Protein 1DOI (pdb70)

InterPro domains:
  IPR001041 2Fe-2S ferredoxin-type iron-sulfur binding domain [PF00111] (40-104)
  IPR001041 2Fe-2S ferredoxin-type iron-sulfur binding domain [PS51085] (29-120)
  IPR001041 2Fe-2S ferredoxin-type iron-sulfur binding domain [cd00207] (40-104)
  IPR006058 2Fe-2S ferredoxin, iron-sulphur binding site [PS00197] (64-72)
  IPR012675 Beta-grasp domain superfamily [G3DSA:3.10.20.30] (2-129)
  IPR036010 2Fe-2S ferredoxin-like superfamily [SSF54292] (5-127)
  IPR053441 2Fe2S Plant-type Ferredoxin [NF041393] (3-129)

B-factor: mean 8.34, std 10.05, range [2.0, 54.41]

Organism: Haloarcula marismortui (strain ATCC 43049 / DSM 3752 / JCM 8966 / VKM B-1809) (NCBI:txid272569)

Radius of gyration: 13.19 Å; Cα contacts (8 Å, |Δi|>4): 275; chains: 1; bounding box: 32×30×30 Å

Nearest PDB st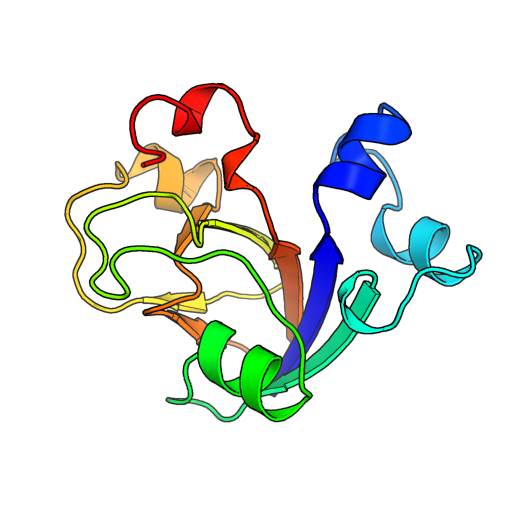ructures (foldseek):
  1doi-assembly1_A  TM=1.008E+00  e=8.101E-28  Haloarcula marismortui
  1e10-assembly1_A  TM=8.353E-01  e=1.127E-17  Halobacterium salinarum
  6vjv-assembly2_B  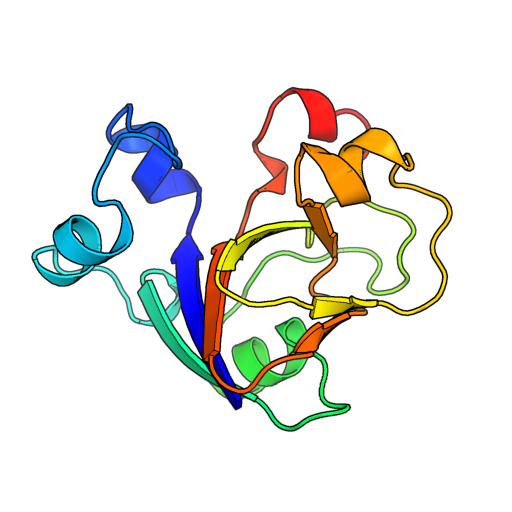TM=9.187E-01  e=8.391E-09  Prochlorococcus phage P-SSM2
  3ab5-assembly2_B  TM=9.140E-01  e=1.396E-08  Cyanidioschyzon merolae
  3wcq-assembly1_A  TM=9.192E-01  e=2.180E-08  Cyanidioschyzon merolae

Secondary structure (DSSP, 8-state):
-EEEEEEHHHHHHHT--TTTS-HHHHHHHS---TTTEEEEE--TTS-HHHHHHHTT-----SSSSSSSSTTEEEEEES-EEE---SSS-HHHHHTS-EEEGGGEEE-SSEEEEEE-GGGSGGGGGG--

Sequence (128 aa):
PTVEYLNYEVVDDNGWDMYDDDVFGEASDMDLDDEDYGSLEVNEGEYILEAAEAQGYDWPFSCRAGACANCAAIVLEGDIDMDMQQILSDEEVEDKNVRLTCIGSPDADEVKIVYNAKHLDYLQNRVI

CATH classification: 3.10.20.30

Solvent-accessible surface area: 6374 Å² total; per-residue (Å²): 36,35,0,24,1,0,12,27,89,6,2,86,119,65,70,41,64,21,134,124,53,94,4,24,29,76,2,68,133,84,144,48,100,101,53,25,42,17,70,6,126,2,103,123,68,54,72,0,0,79,5,0,50,84,113,60,30,106,3,28,81,53,45,87,69,6,70,3,0,10,4,0,0,3,10,41,94,44,53,6,79,39,71,170,34,153,39,11,50,98,104,17,33,128,100,84,36,0,22,0,2,8,12,0,14,3,76,32,107,90,1,48,0,0,4,15,0,48,88,23,125,71,0,84,119,45,40,135

Structure (mmCIF, N/CA/C/O backbone):
data_1DOI
#
_entry.id   1DOI
#
_cell.length_a   59.180
_cell.length_b   59.180
_cell.length_c   124.230
_cell.angle_alpha   90.00
_cell.angle_beta   90.00
_cell.angle_gamma   120.00
#
_symmetry.space_group_name_H-M   'P 63 2 2'
#
loop_
_entity.id
_entity.type
_entity.pdbx_description
1 polymer '2FE-2S FERREDOXIN'
2 non-polymer 'POTASSIUM ION'
3 non-polymer 'FE2/S2 (INORGANIC) CLUSTER'
4 water water
#
loop_
_atom_site.group_PDB
_atom_site.id
_atom_site.type_symbol
_atom_site.label_atom_id
_atom_site.label_alt_id
_atom_site.label_comp_id
_atom_site.label_asym_id
_atom_site.label_entity_id
_atom_site.label_seq_id
_atom_site.pdbx_PDB_ins_code
_atom_site.Cartn_x
_atom_site.Cartn_y
_atom_site.Cartn_z
_atom_site.occupancy
_atom_site.B_iso_or_equiv
_atom_site.auth_seq_id
_atom_site.auth_comp_id
_atom_site.auth_asym_id
_atom_site.auth_atom_id
_atom_site.pdbx_PDB_model_num
ATOM 1 N N . PRO A 1 1 ? -17.392 15.542 27.246 1.00 3.92 1 PRO A N 1
ATOM 2 C CA . PRO A 1 1 ? -17.118 16.754 26.533 1.00 3.44 1 PRO A CA 1
ATOM 3 C C . PRO A 1 1 ? -17.518 16.553 25.088 1.00 3.50 1 PRO A C 1
ATOM 4 O O . PRO A 1 1 ? -17.817 15.413 24.709 1.00 4.94 1 PRO A O 1
ATOM 8 N N . THR A 1 2 ? -17.533 17.651 24.319 1.00 3.08 2 THR A N 1
ATOM 9 C CA . THR A 1 2 ? -17.806 17.648 22.905 1.00 2.08 2 THR A CA 1
ATOM 10 C C . THR A 1 2 ? -16.499 18.166 22.293 1.00 2.52 2 THR A C 1
ATOM 11 O O . THR A 1 2 ? -16.033 19.248 22.674 1.00 2.28 2 THR A O 1
ATOM 15 N N . VAL A 1 3 ? -15.907 17.439 21.355 1.00 2.50 3 VAL A N 1
ATOM 16 C CA . VAL A 1 3 ? -14.776 17.900 20.596 1.00 2.87 3 VAL A CA 1
ATOM 17 C C . VAL A 1 3 ? -15.279 18.050 19.150 1.00 2.00 3 VAL A C 1
ATOM 18 O O . VAL A 1 3 ? -15.745 17.093 18.534 1.00 2.00 3 VAL A O 1
ATOM 22 N N . GLU A 1 4 ? -15.300 19.267 18.638 1.00 2.28 4 GLU A N 1
ATOM 23 C CA . GLU A 1 4 ? -15.626 19.509 17.250 1.00 2.00 4 GLU A CA 1
ATOM 24 C C . GLU A 1 4 ? -14.256 19.359 16.556 1.00 2.00 4 GLU A C 1
ATOM 25 O O . GLU A 1 4 ? -13.230 19.788 17.097 1.00 2.00 4 GLU A O 1
ATOM 31 N N . TYR A 1 5 ? -14.170 18.764 15.366 1.00 2.00 5 TYR A N 1
ATOM 32 C CA . TYR A 1 5 ? -12.905 18.473 14.754 1.00 2.00 5 TYR A CA 1
ATOM 33 C C . TYR A 1 5 ? -13.016 18.730 13.259 1.00 2.00 5 TYR A C 1
ATOM 34 O O . TYR A 1 5 ? -14.106 18.673 12.686 1.00 2.00 5 TYR A O 1
ATOM 43 N N . LEU A 1 6 ? -11.900 19.046 12.650 1.00 2.00 6 LEU A N 1
ATOM 44 C CA . LEU A 1 6 ? -11.816 19.355 11.256 1.00 2.37 6 LEU A CA 1
ATOM 45 C C . LEU A 1 6 ? -10.505 18.739 10.825 1.00 2.03 6 LEU A C 1
ATOM 46 O O . LEU A 1 6 ? -9.482 18.883 11.486 1.00 2.00 6 LEU A O 1
ATOM 51 N N . ASN A 1 7 ? -10.522 17.953 9.752 1.00 2.11 7 ASN A N 1
ATOM 52 C CA . ASN A 1 7 ? -9.284 17.364 9.250 1.00 2.00 7 ASN A CA 1
ATOM 53 C C . ASN A 1 7 ? -8.475 18.492 8.630 1.00 2.08 7 ASN A C 1
ATOM 54 O O . ASN A 1 7 ? -8.966 19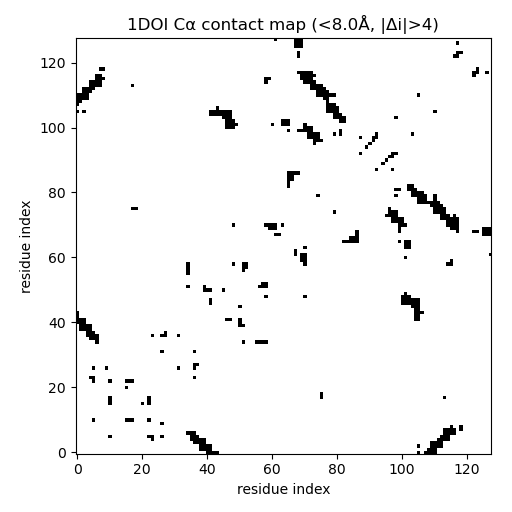.196 7.744 1.00 2.00 7 ASN A O 1
ATOM 59 N N . TYR A 1 8 ? -7.198 18.585 9.042 1.00 2.00 8 TYR A N 1
ATOM 60 C CA . TYR A 1 8 ? -6.260 19.568 8.545 1.00 2.51 8 TYR A CA 1
ATOM 61 C C . TYR A 1 8 ? -6.168 19.579 7.009 1.00 3.26 8 TYR A C 1
ATOM 62 O O . TYR A 1 8 ? -5.960 20.666 6.456 1.00 2.12 8 TYR A O 1
ATOM 71 N N . GLU A 1 9 ? -6.275 18.455 6.297 1.00 3.99 9 GLU A N 1
ATOM 72 C CA . GLU A 1 9 ? -6.223 18.484 4.820 1.00 5.23 9 GLU A CA 1
ATOM 73 C C . GLU A 1 9 ? -7.290 19.395 4.180 1.00 3.45 9 GLU A C 1
ATOM 74 O O . GLU A 1 9 ? -6.985 19.934 3.121 1.00 3.39 9 GLU A O 1
ATOM 80 N N . VAL A 1 10 ? -8.483 19.645 4.779 1.00 2.00 10 VAL A N 1
ATOM 81 C CA . VAL A 1 10 ? -9.520 20.538 4.310 1.00 2.00 10 VAL A CA 1
ATOM 82 C C . VAL A 1 10 ? -9.055 21.990 4.462 1.00 2.18 10 VAL A C 1
ATOM 83 O O . VAL A 1 10 ? -9.231 22.811 3.564 1.00 2.00 10 VAL A O 1
ATOM 87 N N . VAL A 1 11 ? -8.456 22.342 5.606 1.00 2.26 11 VAL A N 1
ATOM 88 C CA . VAL A 1 11 ? -7.839 23.639 5.875 1.00 2.34 11 VAL A CA 1
ATOM 89 C C . VAL A 1 11 ? -6.754 23.879 4.818 1.00 2.40 11 VAL A C 1
ATOM 90 O O . VAL A 1 11 ? -6.763 24.951 4.179 1.00 2.55 11 VAL A O 1
ATOM 94 N N . ASP A 1 12 ? -5.892 22.876 4.570 1.00 2.19 12 ASP A N 1
ATOM 95 C CA . ASP A 1 12 ? -4.781 23.019 3.655 1.00 2.54 12 ASP A CA 1
ATOM 96 C C . ASP A 1 12 ? -5.288 23.104 2.201 1.00 2.77 12 ASP A C 1
ATOM 97 O O . ASP A 1 12 ? -4.745 23.931 1.453 1.00 2.00 12 ASP A O 1
ATOM 102 N N . ASP A 1 13 ? -6.295 22.349 1.751 1.00 2.28 13 ASP A N 1
ATOM 103 C CA . ASP A 1 13 ? -6.762 22.443 0.398 1.00 4.39 13 ASP A CA 1
ATOM 104 C C . ASP A 1 13 ? -7.426 23.766 0.117 1.00 4.43 13 ASP A C 1
ATOM 105 O O . ASP A 1 13 ? -7.417 24.301 -0.992 1.00 3.60 13 ASP A O 1
ATOM 110 N N . ASN A 1 14 ? -7.993 24.351 1.144 1.00 3.76 14 ASN A N 1
ATOM 111 C CA . ASN A 1 14 ? -8.677 25.585 0.919 1.00 4.42 14 ASN A CA 1
ATOM 112 C C . ASN A 1 14 ? -7.783 26.791 1.136 1.00 4.46 14 ASN A C 1
ATOM 113 O O . ASN A 1 14 ? -8.276 27.907 0.931 1.00 5.39 14 ASN A O 1
ATOM 118 N N . GLY A 1 15 ? -6.522 26.659 1.564 1.00 4.85 15 GLY A N 1
ATOM 119 C CA . GLY A 1 15 ? -5.642 27.827 1.834 1.00 6.74 15 GLY A CA 1
ATOM 120 C C . GLY A 1 15 ? -6.029 28.671 3.048 1.00 6.77 15 GLY A C 1
ATOM 121 O O . GLY A 1 15 ? -5.610 29.816 3.191 1.00 8.13 15 GLY A O 1
ATOM 122 N N . TRP A 1 16 ? -6.880 28.094 3.898 1.00 8.10 16 TRP A N 1
ATOM 123 C CA . TRP A 1 16 ? -7.364 28.690 5.147 1.00 6.99 16 TRP A CA 1
ATOM 124 C C . TRP A 1 16 ? -6.217 28.734 6.158 1.00 6.48 16 TRP A C 1
ATOM 125 O O . TRP A 1 16 ? -5.180 28.043 6.134 1.00 7.61 16 TRP A O 1
ATOM 136 N N . ASP A 1 17 ? -6.436 29.570 7.128 1.00 6.74 17 ASP A N 1
ATOM 137 C CA . ASP A 1 17 ? -5.519 29.784 8.226 1.00 6.62 17 ASP A CA 1
ATOM 138 C C . ASP A 1 17 ? -6.465 29.458 9.359 1.00 5.47 17 ASP A C 1
ATOM 139 O O . ASP A 1 17 ? -7.573 29.994 9.479 1.00 5.32 17 ASP A O 1
ATOM 144 N N . MET A 1 18 ? -6.009 28.628 10.275 1.00 4.64 18 MET A N 1
ATOM 145 C CA . MET A 1 18 ? -6.895 28.143 11.294 1.00 4.91 18 MET A CA 1
ATOM 146 C C . MET A 1 18 ? -7.315 29.176 12.310 1.00 3.84 18 MET A C 1
ATOM 147 O O . MET A 1 18 ? -8.134 28.817 13.122 1.00 3.99 18 MET A O 1
ATOM 152 N N . TYR A 1 19 ? -6.814 30.416 12.276 1.00 4.57 19 TYR A N 1
ATOM 153 C CA . TYR A 1 19 ? -7.029 31.507 13.244 1.00 4.08 19 TYR A CA 1
ATOM 154 C C . TYR A 1 19 ? -7.670 32.674 12.537 1.00 4.68 19 TYR A C 1
ATOM 155 O O . TYR A 1 19 ? -8.320 33.448 13.193 1.00 4.01 19 TYR A O 1
ATOM 164 N N . ASP A 1 20 ? -7.632 32.815 11.198 1.00 6.86 20 ASP A N 1
ATOM 165 C CA . ASP A 1 20 ? -8.334 33.888 10.486 1.00 8.30 20 ASP A CA 1
ATOM 166 C C . ASP A 1 20 ? -9.575 33.419 9.747 1.00 7.81 20 ASP A C 1
ATOM 167 O O . ASP A 1 20 ? -10.516 34.175 9.538 1.00 7.15 20 ASP A O 1
ATOM 172 N N . ASP A 1 21 ? -9.670 32.161 9.354 1.00 7.29 21 ASP A N 1
ATOM 173 C CA . ASP A 1 21 ? -10.811 31.716 8.603 1.00 7.18 21 ASP A CA 1
ATOM 174 C C . ASP A 1 21 ? -11.789 31.044 9.517 1.00 6.70 21 ASP A C 1
ATOM 175 O O . ASP A 1 21 ? -11.398 30.554 10.581 1.00 6.71 21 ASP A O 1
ATOM 180 N N 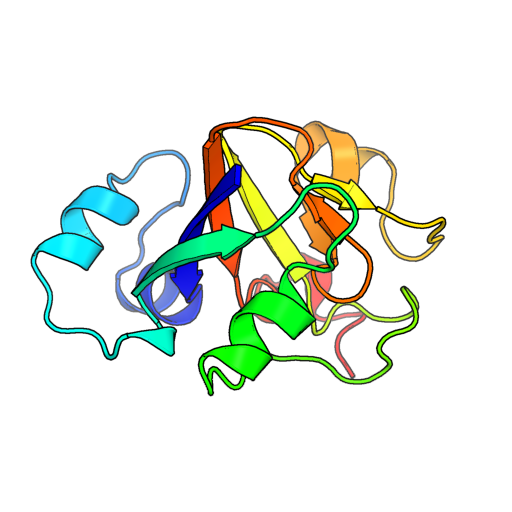. ASP A 1 22 ? -13.055 30.993 9.097 1.00 5.38 22 ASP A N 1
ATOM 181 C CA . ASP A 1 22 ? -14.122 30.349 9.831 1.00 5.80 22 ASP A CA 1
ATOM 182 C C . ASP A 1 22 ? -14.148 28.896 9.340 1.00 5.32 22 ASP A C 1
ATOM 183 O O . ASP A 1 22 ? -15.025 28.384 8.633 1.00 6.33 22 ASP A O 1
ATOM 188 N N . VAL A 1 23 ? -13.132 28.202 9.779 1.00 4.61 23 VAL A N 1
ATOM 189 C CA . VAL A 1 23 ? -12.778 26.841 9.385 1.00 4.43 23 VAL A CA 1
ATOM 190 C C . VAL A 1 23 ? -13.901 25.856 9.757 1.00 3.61 23 VAL A C 1
ATOM 191 O O . VAL A 1 23 ? -14.270 25.024 8.931 1.00 2.00 23 VAL A O 1
ATOM 195 N N . PHE A 1 24 ? -14.482 25.962 10.955 1.00 2.66 24 PHE A N 1
ATOM 196 C CA . PHE A 1 24 ? -15.518 25.053 11.340 1.00 4.14 24 PHE A CA 1
ATOM 197 C C . PHE A 1 24 ? -16.852 25.373 10.697 1.00 4.40 24 PHE A C 1
ATOM 198 O O . PHE A 1 24 ? -17.542 24.434 10.256 1.00 3.90 24 PHE A O 1
ATOM 206 N N . GLY A 1 25 ? -17.148 26.667 10.552 1.00 4.26 25 GLY A N 1
ATOM 207 C CA . GLY A 1 25 ? -18.378 27.132 9.906 1.00 4.69 25 GLY A CA 1
ATOM 208 C C . GLY A 1 25 ? -18.392 26.742 8.444 1.00 5.42 25 GLY A C 1
ATOM 209 O O . GLY A 1 25 ? -19.359 26.162 7.926 1.00 4.39 25 GLY A O 1
ATOM 210 N N . GLU A 1 26 ? -17.275 27.003 7.758 1.00 6.33 26 GLU A N 1
ATOM 211 C CA . GLU A 1 26 ? -17.168 26.692 6.351 1.00 5.72 26 GLU A CA 1
ATOM 212 C C . GLU A 1 26 ? -17.106 25.204 6.147 1.00 4.55 26 GLU A C 1
ATOM 213 O O . GLU A 1 26 ? -17.741 24.730 5.205 1.00 4.47 26 GLU A O 1
ATOM 219 N N . ALA A 1 27 ? -16.457 24.371 6.950 1.00 2.77 27 ALA A N 1
ATOM 220 C CA . ALA A 1 27 ? -16.526 22.953 6.730 1.00 2.38 27 ALA A CA 1
ATOM 221 C C . ALA A 1 27 ? -17.934 22.389 7.007 1.00 3.24 27 ALA A C 1
ATOM 222 O O . ALA A 1 27 ? -18.350 21.405 6.398 1.00 2.53 27 ALA A O 1
ATOM 224 N N . SER A 1 28 ? -18.722 22.939 7.910 1.00 4.70 28 SER A N 1
ATOM 225 C CA . SER A 1 28 ? -20.103 22.535 8.142 1.00 7.47 28 SER A CA 1
ATOM 226 C C . SER A 1 28 ? -20.975 22.780 6.889 1.00 6.64 28 SER A C 1
ATOM 227 O O . SER A 1 28 ? -21.861 21.943 6.690 1.00 6.38 28 SER A O 1
ATOM 230 N N . ASP A 1 29 ? -20.774 23.813 6.043 1.00 6.82 29 ASP A N 1
ATOM 231 C CA . ASP A 1 29 ? -21.471 23.994 4.731 1.00 7.83 29 ASP A CA 1
ATOM 232 C C . ASP A 1 29 ? -21.045 23.093 3.528 1.00 6.40 29 ASP A C 1
ATOM 233 O O . ASP A 1 29 ? -21.711 23.010 2.477 1.00 6.04 29 ASP A O 1
ATOM 238 N N . MET A 1 30 ? -19.892 22.418 3.663 1.00 5.05 30 MET A N 1
ATOM 239 C CA . MET A 1 30 ? -19.377 21.428 2.706 1.00 3.44 30 MET A CA 1
ATOM 240 C C . MET A 1 30 ? -20.160 20.133 2.941 1.00 3.48 30 MET A C 1
ATOM 241 O O . MET A 1 30 ? -21.151 20.091 3.708 1.00 4.63 30 MET A O 1
ATOM 246 N N . ASP A 1 31 ? -19.698 19.016 2.375 1.00 3.98 31 ASP A N 1
ATOM 247 C CA . ASP A 1 31 ? -20.292 17.704 2.578 1.00 3.77 31 ASP A CA 1
ATOM 248 C C . ASP A 1 31 ? -19.200 16.673 2.827 1.00 3.78 31 ASP A C 1
ATOM 249 O O . ASP A 1 31 ? -19.080 15.643 2.147 1.00 3.02 31 ASP A O 1
ATOM 254 N N . LEU A 1 32 ? -18.353 17.001 3.815 1.00 4.01 32 LEU A N 1
ATOM 255 C CA . LEU A 1 32 ? -17.288 16.137 4.209 1.00 3.53 32 LEU A CA 1
ATOM 256 C C . LEU A 1 32 ? -17.864 14.875 4.861 1.00 3.77 32 LEU A C 1
ATOM 257 O O . LEU A 1 32 ? -18.958 14.794 5.466 1.00 4.53 32 LEU A O 1
ATOM 262 N N . ASP A 1 33 ? -17.072 13.827 4.799 1.00 4.86 33 ASP A N 1
ATOM 263 C CA . ASP A 1 33 ? -17.385 12.593 5.484 1.00 5.05 33 ASP A CA 1
ATOM 264 C C . ASP A 1 33 ? -17.348 12.890 6.955 1.00 4.58 33 ASP A C 1
ATOM 265 O O . ASP A 1 33 ? -16.600 13.767 7.396 1.00 3.32 33 ASP A O 1
ATOM 270 N N . ASP A 1 34 ? -18.132 12.170 7.736 1.00 4.24 34 ASP A N 1
ATOM 271 C CA . ASP A 1 34 ? -18.106 12.403 9.167 1.00 6.73 34 ASP A CA 1
ATOM 272 C C . ASP A 1 34 ? -16.722 12.317 9.798 1.00 6.03 34 ASP A C 1
ATOM 273 O O . ASP A 1 34 ? -16.475 13.083 10.718 1.00 6.07 34 ASP A O 1
ATOM 278 N N . GLU A 1 35 ? -15.751 11.501 9.335 1.00 7.42 35 GLU A N 1
ATOM 279 C CA . GLU A 1 35 ? -14.465 11.523 10.009 1.00 6.50 35 GLU A CA 1
ATOM 280 C C . GLU A 1 35 ? -13.659 12.770 9.786 1.00 5.78 35 GLU A C 1
ATOM 281 O O . GLU A 1 35 ? -12.762 13.052 10.598 1.00 5.71 35 GLU A O 1
ATOM 287 N N . ASP A 1 36 ? -14.021 13.515 8.739 1.00 4.17 36 ASP A N 1
ATOM 288 C CA . ASP A 1 36 ? -13.330 14.741 8.444 1.00 2.86 36 ASP A CA 1
ATOM 289 C C . ASP A 1 36 ? -13.856 15.992 9.074 1.00 2.00 36 ASP A C 1
ATOM 290 O O . ASP A 1 36 ? -13.095 16.924 9.231 1.00 2.00 36 ASP A O 1
ATOM 295 N N . TYR A 1 37 ? -15.150 16.061 9.375 1.00 2.28 37 TYR A N 1
ATOM 296 C CA . TYR A 1 37 ? -15.675 17.174 10.134 1.00 2.60 37 TYR A CA 1
ATOM 297 C C . TYR A 1 37 ? -16.858 16.700 10.953 1.00 2.00 37 TYR A C 1
ATOM 298 O O . TYR A 1 37 ? -17.653 15.895 10.468 1.00 3.13 37 TYR A O 1
ATOM 307 N N . GLY A 1 38 ? -16.972 17.140 12.178 1.00 2.00 38 GLY A N 1
ATOM 308 C CA . GLY A 1 38 ? -18.103 16.813 13.010 1.00 2.87 38 GLY A CA 1
ATOM 309 C C . GLY A 1 38 ? -17.814 17.192 14.452 1.00 2.01 38 GLY A C 1
ATOM 310 O O . GLY A 1 38 ? -16.934 18.012 14.704 1.00 2.43 38 GLY A O 1
ATOM 311 N N . SER A 1 39 ? -18.553 16.623 15.389 1.00 2.18 39 SER A N 1
ATOM 312 C CA . SER A 1 39 ? -18.374 16.838 16.795 1.00 2.81 39 SER A CA 1
ATOM 313 C C . SER A 1 39 ? -18.456 15.439 17.328 1.00 3.52 39 SER A C 1
ATOM 314 O O . SER A 1 39 ? -19.192 14.594 16.808 1.00 2.50 39 SER A O 1
ATOM 317 N N . LEU A 1 40 ? -17.602 15.176 18.323 1.00 5.20 40 LEU A N 1
ATOM 318 C CA . LEU A 1 40 ? -17.351 13.874 18.899 1.00 4.80 40 LEU A CA 1
ATOM 319 C C . LEU A 1 40 ? -17.646 13.990 20.393 1.00 4.96 40 LEU A C 1
ATOM 320 O O . LEU A 1 40 ? -17.175 14.933 20.997 1.00 3.76 40 LEU A O 1
ATOM 325 N N . GLU A 1 41 ? -18.381 13.096 21.045 1.00 6.45 41 GLU A N 1
ATOM 326 C CA . GLU A 1 41 ? -18.489 13.091 22.510 1.00 6.17 41 GLU A CA 1
ATOM 327 C C . GLU A 1 41 ? -17.373 12.258 23.077 1.00 5.31 41 GLU A C 1
ATOM 328 O O . GLU A 1 41 ? -17.140 11.139 22.626 1.00 2.68 41 GLU A O 1
ATOM 334 N N . VAL A 1 42 ? -16.656 12.863 24.030 1.00 4.74 42 VAL A N 1
ATOM 335 C CA . VAL A 1 42 ? -15.468 12.240 24.545 1.00 3.49 42 VAL A CA 1
ATOM 336 C C . VAL A 1 42 ? -15.542 12.444 26.052 1.00 3.70 42 VAL A C 1
ATOM 337 O O . VAL A 1 42 ? -15.709 13.571 26.514 1.00 3.28 42 VAL A O 1
ATOM 341 N N . ASN A 1 43 ? -15.478 11.363 26.802 1.00 2.98 43 ASN A N 1
ATOM 342 C CA . ASN A 1 43 ? -15.463 11.457 28.256 1.00 5.91 43 ASN A CA 1
ATOM 343 C C . ASN A 1 43 ? -14.199 12.116 28.816 1.00 6.05 43 ASN A C 1
ATOM 344 O O . ASN A 1 43 ? -13.146 12.163 28.164 1.00 4.99 43 ASN A O 1
ATOM 349 N N . GLU A 1 44 ? -14.252 12.736 29.991 1.00 6.08 44 GLU A N 1
ATOM 350 C CA . GLU A 1 44 ? -13.025 13.192 30.609 1.00 7.84 44 GLU A CA 1
ATOM 351 C C . GLU A 1 44 ? -12.199 11.948 30.895 1.00 6.47 44 GLU A C 1
ATOM 352 O O . GLU A 1 44 ? -12.746 10.891 31.241 1.00 5.35 44 GLU A O 1
ATOM 358 N N . GLY A 1 45 ? -10.908 11.955 30.634 1.00 5.03 45 GLY A N 1
ATOM 359 C CA . GLY A 1 45 ? -10.159 10.742 30.889 1.00 4.59 45 GLY A CA 1
ATOM 360 C C . GLY A 1 45 ? -10.129 9.796 29.722 1.00 4.62 45 GLY A C 1
ATOM 361 O O . GLY A 1 45 ? -9.294 8.907 29.792 1.00 4.92 45 GLY A O 1
ATOM 362 N N . GLU A 1 46 ? -10.986 9.940 28.687 1.00 3.18 46 GLU A N 1
ATOM 363 C CA . GLU A 1 46 ? -10.998 9.141 27.471 1.00 3.37 46 GLU A CA 1
ATOM 364 C C . GLU A 1 46 ? -10.136 9.775 26.375 1.00 2.91 46 GLU A C 1
ATOM 365 O O . GLU A 1 46 ? -10.225 10.956 26.077 1.00 2.95 46 GLU A O 1
ATOM 371 N N . TYR A 1 47 ? -9.240 9.029 25.790 1.00 3.53 47 TYR A N 1
ATOM 372 C CA . TYR A 1 47 ? -8.401 9.525 24.714 1.00 3.30 47 TYR A CA 1
ATOM 373 C C . TYR A 1 47 ? -9.230 9.903 23.517 1.00 2.80 47 TYR A C 1
ATOM 374 O O . TYR A 1 47 ? -10.084 9.103 23.107 1.00 2.47 47 TYR A O 1
ATOM 383 N N . ILE A 1 48 ? -8.935 11.068 22.938 1.00 2.00 48 ILE A N 1
ATOM 384 C CA . ILE A 1 48 ? -9.655 11.579 21.797 1.00 2.16 48 ILE A CA 1
ATOM 385 C C . ILE A 1 48 ? -9.471 10.636 20.630 1.00 2.35 48 ILE A C 1
ATOM 386 O O . ILE A 1 48 ? -10.467 10.359 19.960 1.00 3.33 48 ILE A O 1
ATOM 391 N N . LEU A 1 49 ? -8.282 10.133 20.332 1.00 2.00 49 LEU A N 1
ATOM 392 C CA . LEU A 1 49 ? -8.113 9.229 19.204 1.00 2.00 49 LEU A CA 1
ATOM 393 C C . LEU A 1 49 ? -9.012 8.012 19.342 1.00 2.00 49 LEU A C 1
ATOM 394 O O . LEU A 1 49 ? -9.695 7.657 18.407 1.00 2.00 49 LEU A O 1
ATOM 399 N N . GLU A 1 50 ? -9.066 7.398 20.526 1.00 2.87 50 GLU A N 1
ATOM 400 C CA . GLU A 1 50 ? -9.893 6.217 20.767 1.00 2.50 50 GLU A CA 1
ATOM 401 C C . GLU A 1 50 ? -11.359 6.598 20.713 1.00 2.54 50 GLU A C 1
ATOM 402 O O . GLU A 1 50 ? -12.150 5.788 20.226 1.00 4.29 50 GLU A O 1
ATOM 408 N N . ALA A 1 51 ? -11.816 7.784 21.127 1.00 2.00 51 ALA A N 1
ATOM 409 C CA . ALA A 1 51 ? -13.221 8.113 20.925 1.00 2.56 51 ALA A CA 1
ATOM 410 C C . ALA A 1 51 ? -13.487 8.221 19.396 1.00 2.05 51 ALA A C 1
ATOM 411 O O . ALA A 1 51 ? -14.555 7.804 18.903 1.00 2.00 51 ALA A O 1
ATOM 413 N N . ALA A 1 52 ? -12.542 8.780 18.633 1.00 2.00 52 ALA A N 1
ATOM 414 C CA . ALA A 1 52 ? -12.728 8.842 17.177 1.00 2.00 52 ALA A CA 1
ATOM 415 C C . ALA A 1 52 ? -12.767 7.449 16.548 1.00 2.08 52 ALA A C 1
ATOM 416 O O . ALA A 1 52 ? -13.612 7.131 15.713 1.00 2.00 52 ALA A O 1
ATOM 418 N N . GLU A 1 53 ? -11.954 6.513 17.013 1.00 2.30 53 GLU A N 1
ATOM 419 C CA . GLU A 1 53 ? -11.887 5.201 16.440 1.00 2.58 53 GLU A CA 1
ATOM 420 C C . GLU A 1 53 ? -13.103 4.399 16.746 1.00 2.17 53 GLU A C 1
ATOM 421 O O . GLU A 1 53 ? -13.621 3.682 15.887 1.00 2.73 53 GLU A O 1
ATOM 427 N N . ALA A 1 54 ? -13.631 4.553 17.940 1.00 3.33 54 ALA A N 1
ATOM 428 C CA . ALA A 1 54 ? -14.890 3.900 18.300 1.00 4.04 54 ALA A CA 1
ATOM 429 C C . ALA A 1 54 ? -16.071 4.440 17.479 1.00 3.76 54 ALA A C 1
ATOM 430 O O . ALA A 1 54 ? -17.139 3.837 17.484 1.00 2.85 54 ALA A O 1
ATOM 432 N N . GLN A 1 55 ? -15.981 5.571 16.763 1.00 3.79 55 GLN A N 1
ATOM 433 C CA . GLN A 1 55 ? -16.999 5.989 15.788 1.00 3.71 55 GLN A CA 1
ATOM 434 C C . GLN A 1 55 ? -16.632 5.472 14.422 1.00 3.69 55 GLN A C 1
ATOM 435 O O . GLN A 1 55 ? -17.249 5.819 13.431 1.00 2.10 55 GLN A O 1
ATOM 441 N N . GLY A 1 56 ? -15.541 4.722 14.335 1.00 3.82 56 GLY A N 1
ATOM 442 C CA . GLY A 1 56 ? -15.066 4.169 13.076 1.00 4.71 56 GLY A CA 1
ATOM 443 C C . GLY A 1 56 ? -14.182 5.165 12.349 1.00 4.16 56 GLY A C 1
ATOM 444 O O . GLY A 1 56 ? -13.972 4.987 11.147 1.00 4.43 56 GLY A O 1
ATOM 445 N N . TYR A 1 57 ? -13.675 6.225 13.001 1.00 4.24 57 TYR A N 1
ATOM 446 C CA . TYR A 1 57 ? -12.855 7.238 12.341 1.00 3.84 57 TYR A CA 1
ATOM 447 C C . TYR A 1 57 ? -11.425 6.848 12.433 1.00 3.84 57 TYR A C 1
ATOM 448 O O . TYR A 1 57 ? -10.850 6.632 13.496 1.00 4.21 57 TYR A O 1
ATOM 457 N N . ASP A 1 58 ? -10.823 6.768 11.279 1.00 3.83 58 ASP A N 1
ATOM 458 C CA . ASP A 1 58 ? -9.475 6.299 11.269 1.00 4.18 58 ASP A CA 1
ATOM 459 C C . ASP A 1 58 ? -8.513 7.469 11.257 1.00 3.87 58 ASP A C 1
ATOM 460 O O . ASP A 1 58 ? -7.839 7.750 10.257 1.00 4.84 5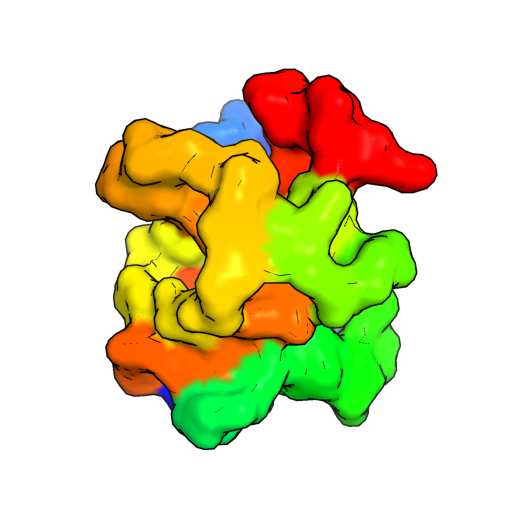8 ASP A O 1
ATOM 465 N N . TRP A 1 59 ? -8.480 8.168 12.349 1.00 2.94 59 TRP A N 1
ATOM 466 C CA . TRP A 1 59 ? -7.640 9.330 12.453 1.00 2.13 59 TRP A CA 1
ATOM 467 C C . TRP A 1 59 ? -6.196 8.819 12.549 1.00 2.00 59 TRP A C 1
ATOM 468 O O . TRP A 1 59 ? -5.970 7.694 13.001 1.00 2.00 59 TRP A O 1
ATOM 479 N N . PRO A 1 60 ? -5.205 9.595 12.141 1.00 2.00 60 PRO A N 1
ATOM 480 C CA . PRO A 1 60 ? -3.785 9.200 12.102 1.00 2.16 60 PRO A CA 1
ATOM 481 C C . PRO A 1 60 ? -3.109 8.887 13.423 1.00 2.00 60 PRO A C 1
ATOM 482 O O . PRO A 1 60 ? -3.374 9.517 14.456 1.00 2.00 60 PRO A O 1
ATOM 486 N N . PHE A 1 61 ? -2.237 7.899 13.404 1.00 2.63 61 PHE A N 1
ATOM 487 C CA . PHE A 1 61 ? -1.507 7.568 14.602 1.00 2.34 61 PHE A CA 1
ATOM 488 C C . PHE A 1 61 ? -0.462 6.616 14.100 1.00 3.45 61 PHE A C 1
ATOM 489 O O . PHE A 1 61 ? -0.597 5.985 13.032 1.00 3.26 61 PHE A O 1
ATOM 497 N N . SER A 1 62 ? 0.598 6.525 14.884 1.00 3.41 62 SER A N 1
ATOM 498 C CA . SER A 1 62 ? 1.531 5.458 14.601 1.00 4.23 62 SER A CA 1
ATOM 499 C C . SER A 1 62 ? 1.911 4.756 15.895 1.00 4.24 62 SER A C 1
ATOM 500 O O . SER A 1 62 ? 1.490 3.621 16.166 1.00 4.71 62 SER A O 1
ATOM 503 N N . CYS A 1 63 ? 2.646 5.453 16.752 1.00 4.53 63 CYS A N 1
ATOM 504 C CA . CYS A 1 63 ? 3.164 4.939 17.994 1.00 4.57 63 CYS A CA 1
ATOM 505 C C . CYS A 1 63 ? 2.178 4.732 19.143 1.00 5.36 63 CYS A C 1
ATOM 506 O O . CYS A 1 63 ? 2.395 3.839 19.978 1.00 5.20 63 CYS A O 1
ATOM 509 N N . ARG A 1 64 ? 1.122 5.567 19.215 1.00 5.04 64 ARG A N 1
ATOM 510 C CA . ARG A 1 64 ? 0.189 5.643 20.331 1.00 5.24 64 ARG A CA 1
ATOM 511 C C . ARG A 1 64 ? 0.932 5.893 21.644 1.00 5.03 64 ARG A C 1
ATOM 512 O O . ARG A 1 64 ? 0.336 5.580 22.689 1.00 6.20 64 ARG A O 1
ATOM 520 N N . ALA A 1 65 ? 2.178 6.416 21.705 1.00 4.07 65 ALA A N 1
ATOM 521 C CA . ALA A 1 65 ? 2.869 6.552 22.970 1.00 5.31 65 ALA A CA 1
ATOM 522 C C . ALA A 1 65 ? 3.441 7.943 23.275 1.00 4.70 65 ALA A C 1
ATOM 523 O O . ALA A 1 65 ? 4.251 8.040 24.203 1.00 6.71 65 ALA A O 1
ATOM 525 N N . GLY A 1 66 ? 3.083 9.016 22.534 1.00 5.40 66 GLY A N 1
ATOM 526 C CA . GLY A 1 66 ? 3.572 10.352 22.784 1.00 5.09 66 GLY A CA 1
ATOM 527 C C . GLY A 1 66 ? 5.010 10.459 22.367 1.00 5.71 66 GLY A C 1
ATOM 528 O O . GLY A 1 66 ? 5.783 11.196 23.015 1.00 6.53 66 GLY A O 1
ATOM 529 N N . ALA A 1 67 ? 5.406 9.628 21.365 1.00 5.07 67 ALA A N 1
ATOM 530 C CA . ALA A 1 67 ? 6.780 9.615 20.914 1.00 3.12 67 ALA A CA 1
ATOM 531 C C . ALA A 1 67 ? 6.776 9.934 19.430 1.00 2.70 67 ALA A C 1
ATOM 532 O O . ALA A 1 67 ? 7.819 9.742 18.798 1.00 3.61 67 ALA A O 1
ATOM 534 N N . CYS A 1 68 ? 5.697 10.468 18.845 1.00 2.00 68 CYS A N 1
ATOM 535 C CA . CYS A 1 68 ? 5.764 10.917 17.474 1.00 2.06 68 CYS A CA 1
ATOM 536 C C . CYS A 1 68 ? 4.803 12.082 17.341 1.00 2.00 68 CYS A C 1
ATOM 537 O O . CYS A 1 68 ? 4.268 12.637 18.294 1.00 2.00 68 CYS A O 1
ATOM 540 N N . ALA A 1 69 ? 4.637 12.557 16.137 1.00 2.02 69 ALA A N 1
ATOM 541 C CA . ALA A 1 69 ? 3.721 13.657 15.920 1.00 2.28 69 ALA A CA 1
ATOM 542 C C . ALA A 1 69 ? 2.538 13.239 15.046 1.00 2.08 69 ALA A C 1
ATOM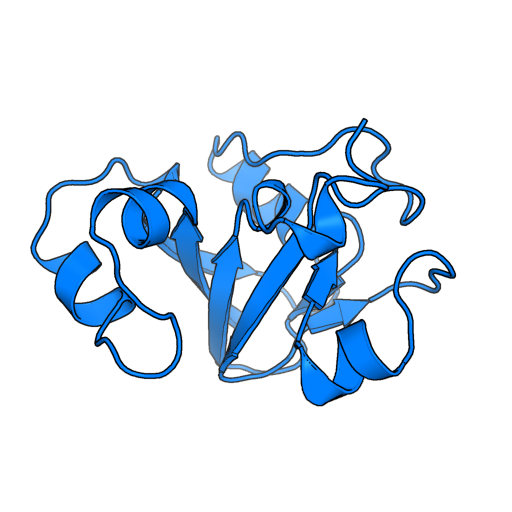 543 O O . ALA A 1 69 ? 1.731 14.090 14.668 1.00 2.00 69 ALA A O 1
ATOM 545 N N . ASN A 1 70 ? 2.371 11.952 14.728 1.00 2.16 70 ASN A N 1
ATOM 546 C CA . ASN A 1 70 ? 1.375 11.516 13.734 1.00 2.76 70 ASN A CA 1
ATOM 547 C C . ASN A 1 70 ? -0.024 11.724 14.182 1.00 2.00 70 ASN A C 1
ATOM 548 O O . ASN A 1 70 ? -0.864 11.999 13.331 1.00 2.00 70 ASN A O 1
ATOM 553 N N . CYS A 1 71 ? -0.258 11.674 15.487 1.00 2.00 71 CYS A N 1
ATOM 554 C CA . CYS A 1 71 ? -1.592 11.965 15.948 1.00 2.00 71 CYS A CA 1
ATOM 555 C C . CYS A 1 71 ? -1.838 13.438 16.302 1.00 2.00 71 CYS A C 1
ATOM 556 O O . CYS A 1 71 ? -2.964 13.714 16.761 1.00 2.18 71 CYS A O 1
ATOM 559 N N . ALA A 1 72 ? -0.896 14.381 16.129 1.00 2.00 72 ALA A N 1
ATOM 560 C CA . ALA A 1 72 ? -1.077 15.791 16.450 1.00 2.06 72 ALA A CA 1
ATOM 561 C C . ALA A 1 72 ? -2.399 16.381 15.913 1.00 2.00 72 ALA A C 1
ATOM 562 O O . ALA A 1 72 ? -2.935 16.030 14.817 1.00 2.00 72 ALA A O 1
ATOM 564 N N . ALA A 1 73 ? -2.879 17.325 16.690 1.00 2.00 73 ALA A N 1
ATOM 565 C CA . ALA A 1 73 ? -4.030 18.128 16.373 1.00 2.00 73 ALA A CA 1
ATOM 566 C C . ALA A 1 73 ? -3.685 19.483 16.958 1.00 2.00 73 ALA A C 1
ATOM 567 O O . ALA A 1 73 ? -2.810 19.622 17.804 1.00 2.00 73 ALA A O 1
ATOM 569 N N . ILE A 1 74 ? -4.358 20.501 16.489 1.00 2.00 74 ILE A N 1
ATOM 570 C CA . ILE A 1 74 ? -4.163 21.829 16.997 1.00 2.00 74 ILE A CA 1
ATOM 571 C C . ILE A 1 74 ? -5.473 22.071 17.735 1.00 2.26 74 ILE A C 1
ATOM 572 O O . ILE A 1 74 ? -6.548 21.791 17.210 1.00 2.66 74 ILE A O 1
ATOM 577 N N . VAL A 1 75 ? -5.444 22.480 18.981 1.00 2.00 75 VAL A N 1
ATOM 578 C CA . VAL A 1 75 ? -6.651 22.813 19.688 1.00 2.00 75 VAL A CA 1
ATOM 579 C C . VAL A 1 75 ? -6.911 24.317 19.497 1.00 2.61 75 VAL A C 1
ATOM 580 O O . VAL A 1 75 ? -6.077 25.175 19.842 1.00 2.06 75 VAL A O 1
ATOM 584 N N . LEU A 1 76 ? -8.040 24.657 18.898 1.00 2.00 76 LEU A N 1
ATOM 585 C CA . LEU A 1 76 ? -8.489 26.027 18.680 1.00 2.25 76 LEU A CA 1
ATOM 586 C C . LEU A 1 76 ? -9.379 26.531 19.815 1.00 2.02 76 LEU A C 1
ATOM 587 O O . LEU A 1 76 ? -9.330 27.731 20.096 1.00 2.00 76 LEU A O 1
ATOM 592 N N . GLU A 1 77 ? -10.135 25.717 20.540 1.00 2.38 77 GLU A N 1
ATOM 593 C CA . GLU A 1 77 ? -10.969 26.243 21.615 1.00 3.63 77 GLU A CA 1
ATOM 594 C C . GLU A 1 77 ? -10.989 25.216 22.716 1.00 3.02 77 GLU A C 1
ATOM 595 O O . GLU A 1 77 ? -10.999 24.039 22.390 1.00 3.26 77 GLU A O 1
ATOM 601 N N . GLY A 1 78 ? -10.975 25.588 23.991 1.00 2.33 78 GLY A N 1
ATOM 602 C CA . GLY A 1 78 ? -10.959 24.630 25.084 1.00 2.00 78 GLY A CA 1
ATOM 603 C C . GLY A 1 78 ? -9.580 24.060 25.283 1.00 2.00 78 GLY A C 1
ATOM 604 O O . GLY A 1 78 ? -8.596 24.691 24.898 1.00 2.00 78 GLY A O 1
ATOM 605 N N . ASP A 1 79 ? -9.394 22.906 25.884 1.00 2.87 79 ASP A N 1
ATOM 606 C CA . ASP A 1 79 ? -8.039 22.376 26.040 1.00 4.12 79 ASP A CA 1
ATOM 607 C C . ASP A 1 79 ? -8.089 20.862 26.068 1.00 2.60 79 ASP A C 1
ATOM 608 O O . ASP A 1 79 ? -9.166 20.326 26.277 1.00 2.15 79 ASP A O 1
ATOM 613 N N . ILE A 1 80 ? -6.940 20.184 25.867 1.00 2.73 80 ILE A N 1
ATOM 614 C CA . ILE A 1 80 ? -6.740 18.754 25.863 1.00 2.00 80 ILE A CA 1
ATOM 615 C C . ILE A 1 80 ? -5.606 18.576 26.868 1.00 2.60 80 ILE A C 1
ATOM 616 O O . ILE A 1 80 ? -4.571 19.244 26.846 1.00 2.00 80 ILE A O 1
ATOM 621 N N . ASP A 1 81 ? -5.816 17.632 27.779 1.00 2.28 81 ASP A N 1
ATOM 622 C CA . ASP A 1 81 ? -4.883 17.277 28.822 1.00 2.78 81 ASP A CA 1
ATOM 623 C C . ASP A 1 81 ? -4.163 16.096 28.236 1.00 2.94 81 ASP A C 1
ATOM 624 O O . ASP A 1 81 ? -4.891 15.143 27.852 1.00 2.95 81 ASP A O 1
ATOM 629 N N . MET A 1 82 ? -2.812 16.112 28.248 1.00 2.24 82 MET A N 1
ATOM 630 C CA . MET A 1 82 ? -2.046 14.994 27.677 1.00 2.00 82 MET A CA 1
ATOM 631 C C . MET A 1 82 ? -1.289 14.180 28.699 1.00 2.63 82 MET A C 1
ATOM 632 O O . MET A 1 82 ? -1.103 14.603 29.810 1.00 2.00 82 MET A O 1
ATOM 637 N N . ASP A 1 83 ? -0.937 12.934 28.418 1.00 2.59 83 ASP A N 1
ATOM 638 C CA . ASP A 1 83 ? 0.001 12.215 29.252 1.00 2.52 83 ASP A CA 1
ATOM 639 C C . ASP A 1 83 ? 1.384 12.810 29.075 1.00 2.95 83 ASP A C 1
ATOM 640 O O . ASP A 1 83 ? 1.579 13.627 28.188 1.00 2.59 83 ASP A O 1
ATOM 645 N N . MET A 1 84 ? 2.385 12.423 29.882 1.00 3.80 84 MET A N 1
ATOM 646 C CA . MET A 1 84 ? 3.715 13.017 29.759 1.00 5.02 84 MET A CA 1
ATOM 647 C C . MET A 1 84 ? 4.260 12.719 28.381 1.00 3.85 84 MET A C 1
ATOM 648 O O . MET A 1 84 ? 4.033 11.623 27.862 1.00 3.88 84 MET A O 1
ATOM 653 N N . GLN A 1 85 ? 4.965 13.681 27.807 1.00 3.69 85 GLN A N 1
ATOM 654 C CA . GLN A 1 85 ? 5.498 13.514 26.461 1.00 2.65 85 GLN A CA 1
ATOM 655 C C . GLN A 1 85 ? 6.680 14.457 26.409 1.00 2.56 85 GLN A C 1
ATOM 656 O O . GLN A 1 85 ? 6.687 15.498 27.081 1.00 2.75 85 GLN A O 1
ATOM 662 N N . GLN A 1 86 ? 7.714 14.094 25.682 1.00 2.00 86 GLN A N 1
ATOM 663 C CA . GLN A 1 86 ? 8.903 14.907 25.586 1.00 2.16 86 GLN A CA 1
ATOM 664 C C . GLN A 1 86 ? 9.063 15.301 24.120 1.00 2.21 86 GLN A C 1
ATOM 665 O O . GLN A 1 86 ? 10.027 15.962 23.753 1.00 3.50 86 GLN A O 1
ATOM 671 N N . ILE A 1 87 ? 8.176 14.916 23.217 1.00 3.47 87 ILE A N 1
ATOM 672 C CA . ILE A 1 87 ? 8.414 15.229 21.817 1.00 4.41 87 ILE A CA 1
ATOM 673 C C . ILE A 1 87 ? 8.061 16.657 21.392 1.00 3.76 87 ILE A C 1
ATOM 674 O O . ILE A 1 87 ? 8.706 17.286 20.539 1.00 4.74 87 ILE A O 1
ATOM 679 N N . LEU A 1 88 ? 7.061 17.265 21.992 1.00 3.36 88 LEU A N 1
ATOM 680 C CA . LEU A 1 88 ? 6.627 18.589 21.668 1.00 2.03 88 LEU A CA 1
ATOM 681 C C . LEU A 1 88 ? 7.360 19.609 22.562 1.00 2.19 88 LEU A C 1
ATOM 682 O O . LEU A 1 88 ? 7.621 19.352 23.751 1.00 2.00 88 LEU A O 1
ATOM 687 N N . SER A 1 89 ? 7.769 20.789 22.095 1.00 2.00 89 SER A N 1
ATOM 688 C CA . SER A 1 89 ? 8.407 21.746 22.989 1.00 2.00 89 SER A CA 1
ATOM 689 C C . SER A 1 89 ? 7.333 22.511 23.770 1.00 2.00 89 SER A C 1
ATOM 690 O O . SER A 1 89 ? 6.134 22.472 23.447 1.00 2.00 89 SER A O 1
ATOM 693 N N . ASP A 1 90 ? 7.717 23.262 24.801 1.00 2.75 90 ASP A N 1
ATOM 694 C CA . ASP A 1 90 ? 6.805 24.110 25.541 1.00 4.46 90 ASP A CA 1
ATOM 695 C C . ASP A 1 90 ? 6.110 25.078 24.625 1.00 2.92 90 ASP A C 1
ATOM 696 O O . ASP A 1 90 ? 4.919 25.287 24.801 1.00 2.53 90 ASP A O 1
ATOM 701 N N . GLU A 1 91 ? 6.835 25.697 23.691 1.00 2.69 91 GLU A N 1
ATOM 702 C CA . GLU A 1 91 ? 6.267 26.631 22.701 1.00 2.52 91 GLU A CA 1
ATOM 703 C C . GLU A 1 91 ? 5.247 25.969 21.765 1.00 2.88 91 GLU A C 1
ATOM 704 O O . GLU A 1 91 ? 4.220 26.587 21.429 1.00 2.00 91 GLU A O 1
ATOM 710 N N . GLU A 1 92 ? 5.537 24.726 21.310 1.00 2.00 92 GLU A N 1
ATOM 711 C CA . GLU A 1 92 ? 4.562 23.965 20.560 1.00 2.75 92 GLU A CA 1
ATOM 712 C C . GLU A 1 92 ? 3.314 23.694 21.387 1.00 2.00 92 GLU A C 1
ATOM 713 O O . GLU A 1 92 ? 2.239 23.962 20.897 1.00 2.00 92 GLU A O 1
ATOM 719 N N . VAL A 1 93 ? 3.377 23.303 22.647 1.00 2.42 93 VAL A N 1
ATOM 720 C CA . VAL A 1 93 ? 2.211 23.181 23.485 1.00 2.25 93 VAL A CA 1
ATOM 721 C C . VAL A 1 93 ? 1.546 24.544 23.806 1.00 3.32 93 VAL A C 1
ATOM 722 O O . VAL A 1 93 ? 0.342 24.688 23.564 1.00 2.00 93 VAL A O 1
ATOM 726 N N . GLU A 1 94 ? 2.264 25.561 24.313 1.00 2.87 94 GLU A N 1
ATOM 727 C CA . GLU A 1 94 ? 1.617 26.716 24.905 1.00 5.20 94 GLU A CA 1
ATOM 728 C C . GLU A 1 94 ? 1.207 27.762 23.882 1.00 4.27 94 GLU A C 1
ATOM 729 O O . GLU A 1 94 ? 0.200 28.485 24.002 1.00 3.56 94 GLU A O 1
ATOM 735 N N . ASP A 1 95 ? 2.022 27.876 22.814 1.00 4.34 95 ASP A N 1
ATOM 736 C CA . ASP A 1 95 ? 1.808 28.921 21.806 1.00 3.29 95 ASP A CA 1
ATOM 737 C C . ASP A 1 95 ? 1.264 28.372 20.495 1.00 3.00 95 ASP A C 1
ATOM 738 O O . ASP A 1 95 ? 0.362 29.001 19.956 1.00 2.00 95 ASP A O 1
ATOM 743 N N . LYS A 1 96 ? 1.795 27.254 19.994 1.00 2.00 96 LYS A N 1
ATOM 744 C CA . LYS A 1 96 ? 1.258 26.636 18.793 1.00 2.00 96 LYS A CA 1
ATOM 745 C C . LYS A 1 96 ? 0.080 25.716 19.075 1.00 2.00 96 LYS A C 1
ATOM 746 O O . LYS A 1 96 ? -0.591 25.343 18.117 1.00 2.79 96 LYS A O 1
ATOM 752 N N . ASN A 1 97 ? -0.273 25.360 20.315 1.00 2.11 97 ASN A N 1
ATOM 753 C CA . ASN A 1 97 ? -1.497 24.604 20.662 1.00 3.24 97 ASN A CA 1
ATOM 754 C C . ASN A 1 97 ? -1.573 23.164 20.125 1.00 2.59 97 ASN A C 1
ATOM 755 O O . ASN A 1 97 ? -2.654 22.622 19.798 1.00 2.00 97 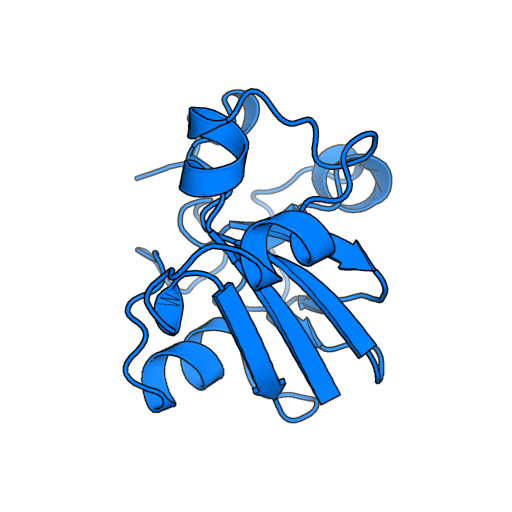ASN A O 1
ATOM 760 N N . VAL A 1 98 ? -0.380 22.534 20.049 1.00 2.60 98 VAL A N 1
ATOM 761 C CA . VAL A 1 98 ? -0.257 21.189 19.475 1.00 2.09 98 VAL A CA 1
ATOM 762 C C . VAL A 1 98 ? -0.572 20.297 20.652 1.00 2.17 98 VAL A C 1
ATOM 763 O O . VAL A 1 98 ? -0.070 20.512 21.759 1.00 2.00 98 VAL A O 1
ATOM 767 N N . ARG A 1 99 ? -1.421 19.306 20.409 1.00 2.36 99 ARG A N 1
ATOM 768 C CA . ARG A 1 99 ? -1.809 18.298 21.401 1.00 2.00 99 ARG A CA 1
ATOM 769 C C . ARG A 1 99 ? -1.644 16.981 20.708 1.00 2.00 99 ARG A C 1
ATOM 770 O O . ARG A 1 99 ? -1.800 16.938 19.484 1.00 2.72 99 ARG A O 1
ATOM 778 N N . LEU A 1 100 ? -1.389 15.870 21.344 1.00 2.12 100 LEU A N 1
ATOM 779 C CA . LEU A 1 100 ? -1.240 14.572 20.648 1.00 2.00 100 LEU A CA 1
ATOM 780 C C . LEU A 1 100 ? -2.524 13.824 20.946 1.00 2.78 100 LEU A C 1
ATOM 781 O O . LEU A 1 100 ? -2.832 13.567 22.112 1.00 2.00 100 LEU A O 1
ATOM 786 N N . THR A 1 101 ? -3.342 13.478 19.959 1.00 2.00 101 THR A N 1
ATOM 787 C CA . THR A 1 101 ? -4.637 12.942 20.284 1.00 2.2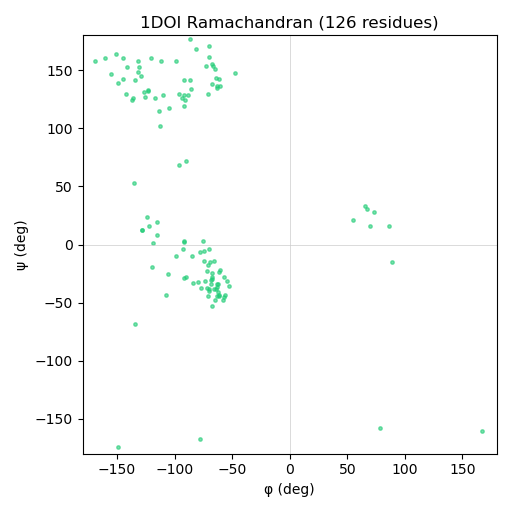9 101 THR A CA 1
ATOM 788 C C . THR A 1 101 ? -4.499 11.525 20.839 1.00 2.49 101 THR A C 1
ATOM 789 O O . THR A 1 101 ? -5.455 11.092 21.507 1.00 2.00 101 THR A O 1
ATOM 793 N N . CYS A 1 102 ? -3.424 10.748 20.576 1.00 2.00 102 CYS A N 1
ATOM 794 C CA . CYS A 1 102 ? -3.398 9.380 21.094 1.00 2.20 102 CYS A CA 1
ATOM 795 C C . CYS A 1 102 ? -3.298 9.346 22.612 1.00 2.06 102 CYS A C 1
ATOM 796 O O . CYS A 1 102 ? -3.575 8.363 23.285 1.00 2.00 102 CYS A O 1
ATOM 799 N N . ILE A 1 103 ? -2.761 10.397 23.184 1.00 2.32 103 ILE A N 1
ATOM 800 C CA . ILE A 1 103 ? -2.568 10.418 24.622 1.00 3.04 103 ILE A CA 1
ATOM 801 C C . ILE A 1 103 ? -3.237 11.622 25.257 1.00 2.00 103 ILE A C 1
ATOM 802 O O . ILE A 1 103 ? -2.867 12.003 26.342 1.00 2.71 103 ILE A O 1
ATOM 807 N N . GLY A 1 104 ? -4.231 12.226 24.682 1.00 2.00 104 GLY A N 1
ATOM 808 C CA . GLY A 1 104 ? -4.840 13.384 25.238 1.00 2.00 104 GLY A CA 1
ATOM 809 C C . GLY A 1 104 ? -6.332 13.184 25.299 1.00 2.07 104 GLY A C 1
ATOM 810 O O . GLY A 1 104 ? -6.964 12.526 24.473 1.00 2.00 104 GLY A O 1
ATOM 811 N N . SER A 1 105 ? -6.909 13.739 26.353 1.00 3.50 105 SER A N 1
ATOM 812 C CA . SER A 1 105 ? -8.338 13.722 26.563 1.00 3.65 105 SER A CA 1
ATOM 813 C C . SER A 1 105 ? -8.828 15.187 26.632 1.00 3.85 105 SER A C 1
ATOM 814 O O . SER A 1 105 ? -8.013 16.078 26.857 1.00 3.54 105 SER A O 1
ATOM 817 N N . PRO A 1 106 ? -10.100 15.559 26.439 1.00 4.79 106 PRO A N 1
ATOM 818 C CA . PRO A 1 106 ? -10.634 16.873 26.702 1.00 4.67 106 PRO A CA 1
ATOM 819 C C . PRO A 1 106 ? -10.503 17.295 28.170 1.00 5.97 106 PRO A C 1
ATOM 820 O O . PRO A 1 106 ? -10.687 16.532 29.131 1.00 5.54 106 PRO A O 1
ATOM 824 N N . ASP A 1 107 ? -10.092 18.557 28.261 1.00 6.27 107 ASP A N 1
ATOM 825 C CA . ASP A 1 107 ? -9.861 19.226 29.505 1.00 7.58 107 ASP A CA 1
ATOM 826 C C . ASP A 1 107 ? -10.859 20.355 29.615 1.00 7.11 107 ASP A C 1
ATOM 827 O O . ASP A 1 107 ? -10.614 21.294 30.359 1.00 7.12 107 ASP A O 1
ATOM 832 N N . ALA A 1 108 ? -11.965 20.383 28.900 1.00 6.34 108 ALA A N 1
ATOM 833 C CA . ALA A 1 108 ? -12.914 21.456 29.001 1.00 6.42 108 ALA A CA 1
ATOM 834 C C . ALA A 1 108 ? -14.170 20.851 28.439 1.00 6.47 108 ALA A C 1
ATOM 835 O O . ALA A 1 108 ? -14.110 19.889 27.648 1.00 6.99 108 ALA A O 1
ATOM 837 N N . ASP A 1 109 ? -15.306 21.454 28.766 1.00 5.92 109 ASP A N 1
ATOM 838 C CA . ASP A 1 109 ? -16.577 20.975 28.260 1.00 6.25 109 ASP A CA 1
ATOM 839 C C . ASP A 1 109 ? -16.692 21.077 26.718 1.00 5.41 109 ASP A C 1
ATOM 840 O O . ASP A 1 109 ? -17.354 20.250 26.076 1.00 5.27 109 ASP A O 1
ATOM 845 N N . GLU A 1 110 ? -16.101 22.098 26.114 1.00 4.46 110 GLU A N 1
ATOM 846 C CA . GLU A 1 110 ? -16.192 22.294 24.701 1.00 4.02 110 GLU A CA 1
ATOM 847 C C . GLU A 1 110 ? -14.788 22.403 24.183 1.00 3.04 110 GLU A C 1
ATOM 848 O O . GLU A 1 110 ? -14.010 23.196 24.689 1.00 3.36 110 GLU A O 1
ATOM 854 N N . VAL A 1 111 ? -14.400 21.626 23.199 1.00 3.14 111 VAL A N 1
ATOM 855 C CA . VAL A 1 111 ? -13.063 21.647 22.644 1.00 2.48 111 VAL A CA 1
ATOM 856 C C . VAL A 1 111 ? -13.297 21.707 21.148 1.00 2.22 111 VAL A C 1
ATOM 857 O O . VAL A 1 111 ? -14.290 21.192 20.616 1.00 2.00 111 VAL A O 1
ATOM 861 N N . LYS A 1 112 ? -12.384 22.351 20.430 1.00 3.12 112 LYS A N 1
ATOM 862 C CA . LYS A 1 112 ? -12.458 22.417 18.942 1.00 2.10 112 LYS A CA 1
ATOM 863 C C . LYS A 1 112 ? -11.068 22.164 18.454 1.00 2.00 112 LYS A C 1
ATOM 864 O O . LYS A 1 112 ? -10.153 22.854 18.947 1.00 2.00 112 LYS A O 1
ATOM 870 N N . ILE A 1 113 ? -10.873 21.196 17.561 1.00 2.00 113 ILE A N 1
ATOM 871 C CA . ILE A 1 113 ? -9.559 20.868 17.060 1.00 2.00 113 ILE A CA 1
ATOM 872 C C . ILE A 1 113 ? -9.560 20.771 15.550 1.00 2.00 113 ILE A C 1
ATOM 873 O O . ILE A 1 113 ? -10.596 20.548 14.908 1.00 2.00 113 ILE A O 1
ATOM 878 N N . VAL A 1 114 ? -8.354 20.945 15.050 1.00 2.00 114 VAL A N 1
ATOM 879 C CA . VAL A 1 114 ? -8.025 20.667 13.665 1.00 2.41 114 VAL A CA 1
ATOM 880 C C . VAL A 1 114 ? -7.072 19.473 13.779 1.00 2.19 114 VAL A C 1
ATOM 881 O O . VAL A 1 114 ? -5.892 19.588 14.197 1.00 2.01 114 VAL A O 1
ATOM 885 N N . TYR A 1 115 ? -7.628 18.293 13.496 1.00 2.00 115 TYR A N 1
ATOM 886 C CA . TYR A 1 115 ? -6.807 17.094 13.625 1.00 2.42 115 TYR A CA 1
ATOM 887 C C . TYR A 1 115 ? -6.052 16.860 12.309 1.00 2.00 115 TYR A C 1
ATOM 888 O O . TYR A 1 115 ? -6.208 17.553 11.339 1.00 2.00 115 TYR A O 1
ATOM 897 N N . ASN A 1 116 ? -5.213 15.862 12.268 1.00 2.00 116 ASN A N 1
ATOM 898 C CA . ASN A 1 116 ? -4.393 15.477 11.164 1.00 2.54 116 ASN A CA 1
ATOM 899 C C . ASN A 1 116 ? -3.329 16.579 10.905 1.00 2.21 116 ASN A C 1
ATOM 900 O O . ASN A 1 116 ? -2.823 16.753 9.788 1.00 2.00 116 ASN A O 1
ATOM 905 N N . ALA A 1 117 ? -2.944 17.255 11.981 1.00 2.00 117 ALA A N 1
ATOM 906 C CA . ALA A 1 117 ? -2.017 18.395 11.976 1.00 2.93 117 ALA A CA 1
ATOM 907 C C . ALA A 1 117 ? -0.581 17.955 11.783 1.00 2.30 117 ALA A C 1
ATOM 908 O O . ALA A 1 117 ? 0.324 18.771 11.801 1.00 3.23 117 ALA A O 1
ATOM 910 N N . LYS A 1 118 ? -0.349 16.658 11.580 1.00 2.75 118 LYS A N 1
ATOM 911 C CA . LYS A 1 118 ? 0.926 16.071 11.204 1.00 2.78 118 LYS A CA 1
ATOM 912 C C . LYS A 1 118 ? 1.422 16.610 9.872 1.00 3.12 118 LYS A C 1
ATOM 913 O O . LYS A 1 118 ? 2.605 16.557 9.561 1.00 2.58 118 LYS A O 1
ATOM 919 N N . HIS A 1 119 ? 0.544 17.143 9.014 1.00 3.28 119 HIS A N 1
ATOM 920 C CA . HIS A 1 119 ? 0.952 17.730 7.743 1.00 3.05 119 HIS A CA 1
ATOM 921 C C . HIS A 1 119 ? 1.526 19.127 7.951 1.00 2.26 119 HIS A C 1
ATOM 922 O O . HIS A 1 119 ? 1.980 19.699 6.970 1.00 2.08 119 HIS A O 1
ATOM 929 N N . LEU A 1 120 ? 1.503 19.744 9.135 1.00 2.00 120 LEU A N 1
ATOM 930 C CA . LEU A 1 120 ? 2.099 21.071 9.362 1.00 2.23 120 LEU A CA 1
ATOM 931 C C . LEU A 1 120 ? 3.585 20.881 9.220 1.00 2.06 120 LEU A C 1
ATOM 932 O O . LEU A 1 120 ? 4.158 19.920 9.752 1.00 2.00 120 LEU A O 1
ATOM 937 N N . ASP A 1 121 ? 4.222 21.821 8.553 1.00 2.46 121 ASP A N 1
ATOM 938 C CA . ASP A 1 121 ? 5.614 21.632 8.230 1.00 4.03 121 ASP A CA 1
ATOM 939 C C . ASP A 1 121 ? 6.538 21.540 9.429 1.00 4.37 121 ASP A C 1
ATOM 940 O O . ASP A 1 121 ? 7.443 20.675 9.401 1.00 3.94 121 ASP A O 1
ATOM 945 N N . TYR A 1 122 ? 6.284 22.314 10.506 1.00 3.49 122 TYR A N 1
ATOM 946 C CA . TYR A 1 122 ? 7.160 22.252 11.645 1.00 3.20 122 TYR A CA 1
ATOM 947 C C . TYR A 1 122 ? 7.017 20.931 12.342 1.00 3.50 122 TYR A C 1
ATOM 948 O O . TYR A 1 122 ? 7.853 20.670 13.156 1.00 4.25 122 TYR A O 1
ATOM 957 N N . LEU A 1 123 ? 5.989 20.096 12.126 1.00 3.77 123 LEU A N 1
ATOM 958 C CA . LEU A 1 123 ? 5.834 18.804 12.781 1.00 4.21 123 LEU A CA 1
ATOM 959 C C . LEU A 1 123 ? 6.315 17.655 11.881 1.00 4.01 123 LEU A C 1
ATOM 960 O O . LEU A 1 123 ? 6.475 16.530 12.327 1.00 3.30 123 LEU A O 1
ATOM 965 N N . GLN A 1 124 ? 6.608 17.919 10.612 1.00 4.37 124 GLN A N 1
ATOM 966 C CA . GLN A 1 124 ? 7.021 16.927 9.642 1.00 5.15 124 GLN A CA 1
ATOM 967 C C . GLN A 1 124 ? 8.304 16.250 10.042 1.00 5.40 124 GLN A C 1
ATOM 968 O O . GLN A 1 124 ? 8.500 15.080 9.712 1.00 3.71 124 GLN A O 1
ATOM 974 N N . ASN A 1 125 ? 9.128 16.872 10.868 1.00 4.33 125 ASN A N 1
ATOM 975 C CA . ASN A 1 125 ? 10.323 16.187 11.287 1.00 6.45 125 ASN A CA 1
ATOM 976 C C . ASN A 1 125 ? 10.140 15.055 12.328 1.00 6.79 125 ASN A C 1
ATOM 977 O O . ASN A 1 125 ? 11.098 14.352 12.691 1.00 6.96 125 ASN A O 1
ATOM 982 N N . ARG A 1 126 ? 8.914 14.839 12.863 1.00 6.40 126 ARG A N 1
ATOM 983 C CA . ARG A 1 126 ? 8.581 13.873 13.930 1.00 5.80 126 ARG A CA 1
ATOM 984 C C . ARG A 1 126 ? 7.406 12.972 13.508 1.00 6.26 126 ARG A C 1
ATOM 985 O O . ARG A 1 126 ? 6.766 12.232 14.278 1.00 5.78 126 ARG A O 1
ATOM 993 N N . VAL A 1 127 ? 7.125 13.057 12.211 1.00 5.05 127 VAL A N 1
ATOM 994 C CA . VAL A 1 127 ? 6.089 12.256 11.646 1.00 6.61 127 VAL A CA 1
ATOM 995 C C . VAL A 1 127 ? 6.767 10.993 11.120 1.00 7.32 127 VAL A C 1
ATOM 996 O O . VAL A 1 127 ? 7.735 11.112 10.340 1.00 7.90 127 VAL A O 1
ATOM 1000 N N . ILE A 1 128 ? 6.281 9.836 11.543 1.00 7.72 128 ILE A N 1
ATOM 1001 C CA . ILE A 1 128 ? 6.815 8.558 11.134 1.00 8.40 128 ILE A CA 1
ATOM 1002 C C . ILE A 1 128 ? 5.894 7.812 10.168 1.00 9.69 128 ILE A C 1
ATOM 1003 O O . ILE A 1 128 ? 6.288 6.793 9.612 1.00 10.75 128 ILE A O 1
#

Foldseek 3Di:
DKEWEAAVVQCVVVVHDPVPDPRLVVVVVPDDDVLHTDIFDFDAVGQQCVSSVVVVRDAFDDPLPLQFQRWKKAKPDAAKAFDDHDPADPCCVPPRRIHRRSGIGGPGPYIYIYTRCCPPVVRVVRHD